Protein AF-A0A7C7BXH2-F1 (afdb_monomer)

Solvent-accessible surface area (backbone atoms only — not comparable to full-atom values): 4231 Å² total; per-residue (Å²): 110,68,65,60,53,51,51,52,51,50,54,52,50,52,53,51,50,54,53,48,52,50,42,43,55,50,35,70,74,73,50,74,68,42,97,88,64,44,54,52,59,62,55,52,49,49,54,51,47,55,52,56,76,41,33,67,62,51,51,52,50,51,50,52,52,52,48,56,58,59,63,66,78,111

pLDDT: mean 89.5, std 7.9, range [52.09, 96.5]

Mean predicted aligned error: 8.0 Å

Foldseek 3Di:
DVVVVVVVVVVVVVVVVVVLVVLCVCCVVVPDADPPNGPSVVVVVVVVVVCVVCVVVVVVVVVVVVVVVVVVVD

Sequence (74 aa):
MLTKMKDVVNQITDAALGLLALAIVAGILIGGTLPFFGSVVANLTSVINQLGEAGLAGLISLGLIAWLFAGRSA

Radius of gyration: 18.56 Å; Cα contacts (8 Å, |Δi|>4): 19; chains: 1; bounding box: 42×22×53 Å

Structure (mmCIF, N/CA/C/O backbone):
data_AF-A0A7C7BXH2-F1
#
_entry.id   AF-A0A7C7BXH2-F1
#
loop_
_atom_site.group_PDB
_atom_site.id
_atom_site.type_symbol
_atom_site.label_atom_id
_atom_site.label_alt_id
_atom_site.label_comp_id
_atom_site.label_asym_id
_atom_site.label_entity_id
_atom_site.label_seq_id
_atom_site.pdbx_PDB_ins_code
_atom_site.Cartn_x
_atom_site.Cartn_y
_atom_site.Cartn_z
_atom_site.occupancy
_atom_site.B_iso_or_equiv
_atom_site.auth_seq_id
_atom_site.auth_comp_id
_atom_site.auth_asym_id
_atom_site.auth_atom_id
_atom_site.pdbx_PDB_model_num
ATOM 1 N N . MET A 1 1 ? -28.425 -7.056 -0.313 1.00 69.88 1 MET A N 1
ATOM 2 C CA . MET A 1 1 ? -27.747 -6.378 -1.447 1.00 69.88 1 MET A CA 1
ATOM 3 C C . MET A 1 1 ? -26.365 -5.855 -1.059 1.00 69.88 1 MET A C 1
ATOM 5 O O . MET A 1 1 ? -25.432 -6.097 -1.809 1.00 69.88 1 MET A O 1
ATOM 9 N N . LEU A 1 2 ? -26.199 -5.255 0.129 1.00 82.50 2 LEU A N 1
ATOM 10 C CA . LEU A 1 2 ? -24.890 -4.832 0.660 1.00 82.50 2 LEU A CA 1
ATOM 11 C C . LEU A 1 2 ? -23.838 -5.958 0.721 1.00 82.50 2 LEU A C 1
ATOM 13 O O . LEU A 1 2 ? -22.688 -5.724 0.371 1.00 82.50 2 LEU A O 1
ATOM 17 N N . THR A 1 3 ? -24.232 -7.185 1.080 1.00 87.00 3 THR A N 1
ATOM 18 C CA . THR A 1 3 ? -23.319 -8.344 1.112 1.00 87.00 3 THR A CA 1
ATOM 19 C C .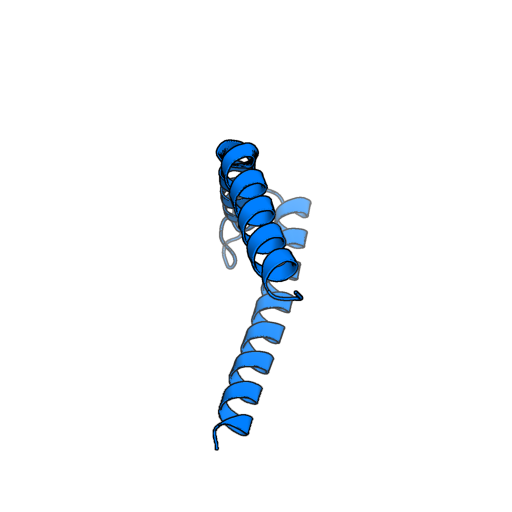 THR A 1 3 ? -22.727 -8.650 -0.260 1.00 87.00 3 THR A C 1
ATOM 21 O O . THR A 1 3 ? -21.517 -8.741 -0.386 1.00 87.00 3 THR A O 1
ATOM 24 N N . LYS A 1 4 ? -23.556 -8.670 -1.314 1.00 90.25 4 LYS A N 1
ATOM 25 C CA . LYS A 1 4 ? -23.081 -8.894 -2.688 1.00 90.25 4 LYS A CA 1
ATOM 26 C C . LYS A 1 4 ? -22.107 -7.809 -3.149 1.00 90.25 4 LYS A C 1
ATOM 28 O O . LYS A 1 4 ? -21.149 -8.108 -3.845 1.00 90.25 4 LYS A O 1
ATOM 33 N N . MET A 1 5 ? -22.343 -6.556 -2.760 1.00 91.44 5 MET A N 1
ATOM 34 C CA . MET A 1 5 ? -21.440 -5.451 -3.092 1.00 91.44 5 MET A CA 1
ATOM 35 C C . MET A 1 5 ? -20.092 -5.591 -2.375 1.00 91.44 5 MET A C 1
ATOM 37 O O . MET A 1 5 ? -19.053 -5.392 -2.996 1.00 91.44 5 MET A O 1
ATOM 41 N N . LYS A 1 6 ? -20.100 -5.989 -1.096 1.00 91.88 6 LYS A N 1
ATOM 42 C CA . LYS A 1 6 ? -18.876 -6.295 -0.346 1.00 91.88 6 LYS A CA 1
ATOM 43 C C . LYS A 1 6 ? -18.112 -7.465 -0.971 1.00 91.88 6 LYS A C 1
ATOM 45 O O . LYS A 1 6 ? -16.899 -7.376 -1.116 1.00 9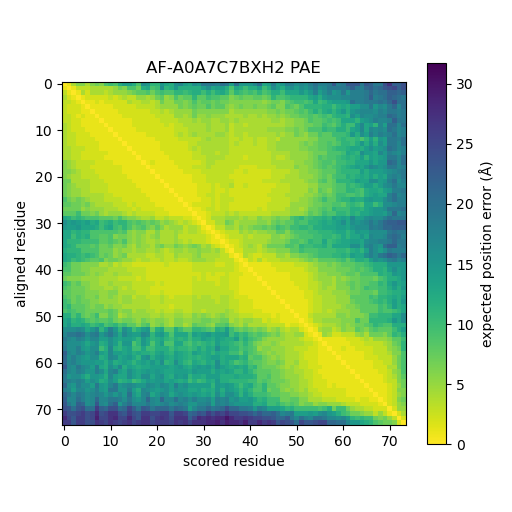1.88 6 LYS A O 1
ATOM 50 N N . ASP A 1 7 ? -18.819 -8.510 -1.394 1.00 95.00 7 ASP A N 1
ATOM 51 C CA . ASP A 1 7 ? -18.210 -9.677 -2.038 1.00 95.00 7 ASP A CA 1
ATOM 52 C C . ASP A 1 7 ? -17.546 -9.314 -3.373 1.00 95.00 7 ASP A C 1
ATOM 54 O O . ASP A 1 7 ? -16.426 -9.743 -3.632 1.00 95.00 7 ASP A O 1
ATOM 58 N N . VAL A 1 8 ? -18.184 -8.472 -4.195 1.00 95.31 8 VAL A N 1
ATOM 59 C CA . VAL A 1 8 ? -17.600 -7.990 -5.460 1.00 95.31 8 VAL A CA 1
ATOM 60 C C . VAL A 1 8 ? -16.338 -7.164 -5.213 1.00 95.31 8 VAL A C 1
ATOM 62 O O . VAL A 1 8 ? -15.335 -7.370 -5.892 1.00 95.31 8 VAL A O 1
ATOM 65 N N . VAL A 1 9 ? -16.362 -6.254 -4.233 1.00 95.75 9 VAL A N 1
ATOM 66 C CA . VAL A 1 9 ? -15.178 -5.455 -3.881 1.00 95.75 9 VAL A CA 1
ATOM 67 C C . VAL A 1 9 ? -14.037 -6.362 -3.438 1.00 95.75 9 VAL A C 1
ATOM 69 O O . VAL A 1 9 ? -12.938 -6.230 -3.963 1.00 95.75 9 VAL A O 1
ATOM 72 N N . ASN A 1 10 ? -14.306 -7.324 -2.553 1.00 96.25 10 ASN A N 1
ATOM 73 C CA . ASN A 1 10 ? -13.290 -8.267 -2.090 1.00 96.25 10 ASN A CA 1
ATOM 74 C C . ASN A 1 10 ? -12.678 -9.060 -3.252 1.00 96.25 10 ASN A C 1
ATOM 76 O O . ASN A 1 10 ? -11.462 -9.114 -3.369 1.00 96.25 10 ASN A O 1
ATOM 80 N N . GLN A 1 11 ? -13.497 -9.600 -4.158 1.00 96.38 11 GLN A N 1
ATOM 81 C CA . GLN A 1 11 ? -13.004 -10.370 -5.307 1.00 96.38 11 GLN A CA 1
ATOM 82 C C . GLN A 1 11 ? -12.122 -9.534 -6.244 1.00 96.38 11 GLN A C 1
ATOM 84 O O . GLN A 1 11 ? -11.101 -10.015 -6.735 1.00 96.38 11 GLN A O 1
ATOM 89 N N . ILE A 1 12 ? -12.493 -8.274 -6.487 1.00 95.75 12 ILE A N 1
ATOM 90 C CA . ILE A 1 12 ? -11.684 -7.357 -7.299 1.00 95.75 12 ILE A CA 1
ATOM 91 C C . ILE A 1 12 ? -10.379 -7.016 -6.574 1.00 95.75 12 ILE A C 1
ATOM 93 O O . ILE A 1 12 ? -9.321 -7.003 -7.201 1.00 95.75 12 ILE A O 1
ATOM 97 N N . THR A 1 13 ? -10.433 -6.762 -5.264 1.00 95.94 13 THR A N 1
ATOM 98 C CA . THR A 1 13 ? -9.242 -6.511 -4.448 1.00 95.94 13 THR A CA 1
ATOM 99 C C . THR A 1 13 ? -8.300 -7.711 -4.456 1.00 95.94 13 THR A C 1
ATOM 101 O O . THR A 1 13 ? -7.109 -7.521 -4.675 1.00 95.94 13 THR A O 1
ATOM 104 N N . ASP A 1 14 ? -8.811 -8.932 -4.311 1.00 96.50 14 ASP A N 1
ATOM 105 C CA . ASP A 1 14 ? -8.006 -10.156 -4.353 1.00 96.50 14 ASP A CA 1
ATOM 106 C C . ASP A 1 14 ? -7.321 -10.330 -5.715 1.00 96.50 14 ASP A C 1
ATOM 108 O O . ASP A 1 14 ? -6.120 -10.604 -5.787 1.00 96.50 14 ASP A O 1
ATOM 112 N N . ALA A 1 15 ? -8.050 -10.092 -6.809 1.00 95.25 15 ALA A N 1
ATOM 113 C CA . ALA A 1 15 ? -7.475 -10.113 -8.151 1.00 95.25 15 ALA A CA 1
ATOM 114 C C . ALA A 1 15 ? -6.388 -9.035 -8.323 1.00 95.25 15 ALA A C 1
ATOM 116 O O . ALA A 1 15 ? -5.303 -9.318 -8.836 1.00 95.25 15 ALA A O 1
ATOM 117 N N . ALA A 1 16 ? -6.644 -7.811 -7.854 1.00 93.25 16 ALA A N 1
ATOM 118 C CA . ALA A 1 16 ? -5.680 -6.716 -7.897 1.00 93.25 16 ALA A CA 1
ATOM 119 C C . ALA A 1 16 ? -4.424 -7.018 -7.063 1.0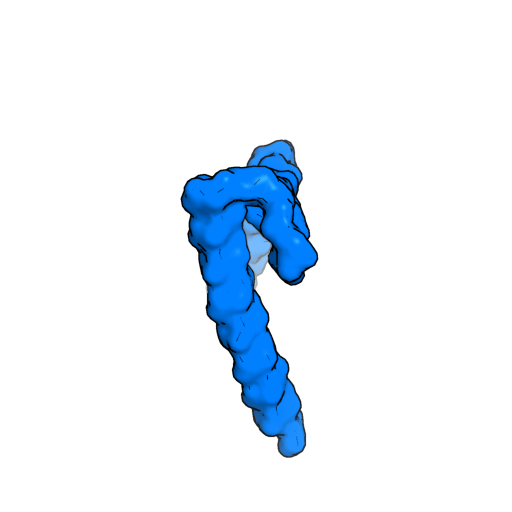0 93.25 16 ALA A C 1
ATOM 121 O O . ALA A 1 16 ? -3.317 -6.718 -7.506 1.00 93.25 16 ALA A O 1
ATOM 122 N N . LEU A 1 17 ? -4.570 -7.655 -5.898 1.00 94.94 17 LEU A N 1
ATOM 123 C CA . LEU A 1 17 ? -3.455 -8.094 -5.055 1.00 94.94 17 LEU A CA 1
ATOM 124 C C . LEU A 1 17 ? -2.607 -9.165 -5.747 1.00 94.94 17 LEU A C 1
ATOM 126 O O . LEU A 1 17 ? -1.379 -9.087 -5.707 1.00 94.94 17 LEU A O 1
ATOM 130 N N . GLY A 1 18 ? -3.236 -10.125 -6.431 1.00 95.00 18 GLY A N 1
ATOM 131 C CA . GLY A 1 18 ? -2.520 -11.111 -7.244 1.00 95.00 18 GLY A CA 1
ATOM 132 C C . GLY A 1 18 ? -1.691 -10.457 -8.355 1.00 95.00 18 GLY A C 1
ATOM 133 O O . GLY A 1 18 ? -0.516 -10.784 -8.538 1.00 95.00 18 GLY A O 1
ATOM 134 N N . LEU A 1 19 ? -2.268 -9.473 -9.052 1.00 93.06 19 LEU A N 1
ATOM 135 C CA . LEU A 1 19 ? -1.566 -8.699 -10.080 1.00 93.06 19 LEU A CA 1
ATOM 136 C C . LEU A 1 19 ? -0.441 -7.832 -9.496 1.00 93.06 19 LEU A C 1
ATOM 138 O O . LEU A 1 19 ? 0.629 -7.736 -10.096 1.00 93.06 19 LEU A O 1
ATOM 142 N N . LEU A 1 20 ? -0.650 -7.239 -8.318 1.00 92.94 20 LEU A N 1
ATOM 143 C CA . LEU A 1 20 ? 0.363 -6.464 -7.604 1.00 92.94 20 LEU A CA 1
ATOM 144 C C . LEU A 1 20 ? 1.564 -7.338 -7.226 1.00 92.94 20 LEU A C 1
ATOM 146 O O . LEU A 1 20 ? 2.707 -6.947 -7.456 1.00 92.94 20 LEU A O 1
ATOM 150 N N . ALA A 1 21 ? 1.317 -8.535 -6.691 1.00 93.56 21 ALA A N 1
ATOM 151 C CA . ALA A 1 21 ? 2.372 -9.478 -6.337 1.00 93.56 21 ALA A CA 1
ATOM 152 C C . ALA A 1 21 ? 3.198 -9.886 -7.567 1.00 93.56 21 ALA A C 1
ATOM 154 O O . ALA A 1 21 ? 4.430 -9.853 -7.524 1.00 93.56 21 ALA A O 1
ATOM 155 N N . LEU A 1 22 ? 2.530 -10.194 -8.684 1.00 93.25 22 LEU A N 1
ATOM 156 C CA . LEU A 1 22 ? 3.197 -10.501 -9.950 1.00 93.25 22 LEU A CA 1
ATOM 157 C C . LEU A 1 22 ? 4.067 -9.331 -10.434 1.00 93.25 22 LEU A C 1
ATOM 159 O O . LEU A 1 22 ? 5.216 -9.541 -10.823 1.00 93.25 22 LEU A O 1
ATOM 163 N N . ALA A 1 23 ? 3.546 -8.105 -10.371 1.00 92.38 23 ALA A N 1
ATOM 164 C CA . ALA A 1 23 ? 4.266 -6.900 -10.767 1.00 92.38 23 ALA A CA 1
ATOM 165 C C . ALA A 1 23 ? 5.536 -6.668 -9.941 1.00 92.38 23 ALA A C 1
ATOM 167 O O . ALA A 1 23 ? 6.575 -6.309 -10.495 1.00 92.38 23 ALA A O 1
ATOM 168 N N . ILE A 1 24 ? 5.462 -6.882 -8.624 1.00 92.88 24 ILE A N 1
ATOM 169 C CA . ILE A 1 24 ? 6.602 -6.735 -7.713 1.00 92.88 24 ILE A CA 1
ATOM 170 C C . ILE A 1 24 ? 7.682 -7.764 -8.053 1.00 92.88 24 ILE A C 1
ATOM 172 O O . ILE A 1 24 ? 8.839 -7.391 -8.240 1.00 92.88 24 ILE A O 1
ATOM 176 N N . VAL A 1 25 ? 7.314 -9.042 -8.187 1.00 93.25 25 VAL A N 1
ATOM 177 C CA . VAL A 1 25 ? 8.272 -10.112 -8.508 1.00 93.25 25 VAL A CA 1
ATOM 178 C C . VAL A 1 25 ? 8.923 -9.867 -9.869 1.00 93.25 25 VAL A C 1
ATOM 180 O O . VAL A 1 25 ? 10.149 -9.880 -9.974 1.00 93.25 25 VAL A O 1
ATOM 183 N N . ALA A 1 26 ? 8.128 -9.583 -10.903 1.00 92.19 26 ALA A N 1
ATOM 184 C CA . ALA A 1 26 ? 8.645 -9.298 -12.238 1.00 92.19 26 ALA A CA 1
ATOM 185 C C . ALA A 1 26 ? 9.542 -8.048 -12.254 1.00 92.19 26 ALA A C 1
ATOM 187 O O . ALA A 1 26 ? 10.593 -8.060 -12.892 1.00 92.19 26 ALA A O 1
ATOM 188 N N . GLY A 1 27 ? 9.166 -6.995 -11.522 1.00 91.62 27 GLY A N 1
ATOM 189 C CA . GLY A 1 27 ? 9.941 -5.758 -11.428 1.00 91.62 27 GLY A CA 1
ATOM 190 C C . GLY A 1 27 ? 11.291 -5.954 -10.740 1.00 91.62 27 GLY A C 1
ATOM 191 O O . GLY A 1 27 ? 12.279 -5.367 -11.170 1.00 91.62 27 GLY A O 1
ATOM 192 N N . ILE A 1 28 ? 11.361 -6.812 -9.717 1.00 91.81 28 ILE A N 1
ATOM 193 C CA . ILE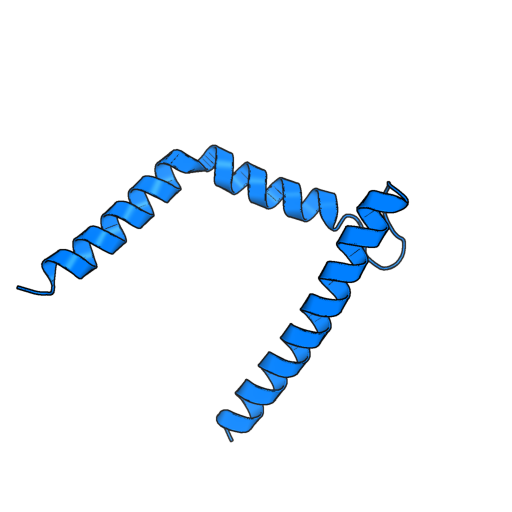 A 1 28 ? 12.620 -7.146 -9.032 1.00 91.81 28 ILE A CA 1
ATOM 194 C C . ILE A 1 28 ? 13.520 -8.020 -9.916 1.00 91.81 28 ILE A C 1
ATOM 196 O O . ILE A 1 28 ? 14.726 -7.795 -9.959 1.00 91.81 28 ILE A O 1
ATOM 200 N N . LEU A 1 29 ? 12.953 -9.011 -10.613 1.00 91.31 29 LEU A N 1
ATOM 201 C CA . LEU A 1 29 ? 13.729 -9.964 -11.415 1.00 91.31 29 LEU A CA 1
ATOM 202 C C . LEU A 1 29 ? 14.271 -9.360 -12.714 1.00 91.31 29 LEU A C 1
ATOM 204 O O . LEU A 1 29 ? 15.415 -9.616 -13.078 1.00 91.31 29 LEU A O 1
ATOM 208 N N . ILE A 1 30 ? 13.440 -8.602 -13.430 1.00 88.38 30 ILE A N 1
ATOM 209 C CA . ILE A 1 30 ? 13.797 -8.017 -14.731 1.00 88.38 30 ILE A CA 1
ATOM 210 C C . ILE A 1 30 ? 14.509 -6.672 -14.531 1.00 88.38 30 ILE A C 1
ATOM 212 O O . ILE A 1 30 ? 15.401 -6.319 -15.302 1.00 88.38 30 ILE A O 1
ATOM 216 N N . GLY A 1 31 ? 14.139 -5.934 -13.479 1.00 80.81 31 GLY A N 1
ATOM 217 C CA . GLY A 1 31 ? 14.571 -4.558 -13.259 1.00 80.81 31 GLY A CA 1
ATOM 218 C C . GLY A 1 31 ? 13.851 -3.553 -14.167 1.00 80.81 31 GLY A C 1
ATOM 219 O O . GLY A 1 31 ? 13.190 -3.904 -15.145 1.00 80.81 31 GLY A O 1
ATOM 220 N N . GLY A 1 32 ? 13.991 -2.266 -13.841 1.00 81.62 32 GLY A N 1
ATOM 221 C CA . GLY A 1 32 ? 13.414 -1.169 -14.625 1.00 81.62 32 GLY A CA 1
ATOM 222 C C . GLY A 1 32 ? 11.886 -1.046 -14.530 1.00 81.62 32 GLY A C 1
ATOM 223 O O . GLY A 1 32 ? 11.249 -1.546 -13.602 1.00 81.62 32 GLY A O 1
ATOM 224 N N . THR A 1 33 ? 11.296 -0.321 -15.482 1.00 83.50 33 THR A N 1
ATOM 225 C CA . THR A 1 33 ? 9.848 -0.067 -15.550 1.00 83.50 33 THR A CA 1
ATOM 226 C C . THR A 1 33 ? 9.188 -1.078 -16.480 1.00 83.50 33 THR A C 1
ATOM 228 O O . THR A 1 33 ? 9.524 -1.142 -17.662 1.00 83.50 33 THR A O 1
ATOM 231 N N . LEU A 1 34 ? 8.220 -1.846 -15.976 1.00 85.38 34 LEU A N 1
ATOM 232 C CA . LEU A 1 34 ? 7.478 -2.802 -16.799 1.00 85.38 34 LEU A CA 1
ATOM 233 C C . LEU A 1 34 ? 6.402 -2.080 -17.634 1.00 85.38 34 LEU A C 1
ATOM 235 O O . LEU A 1 34 ? 5.687 -1.240 -17.087 1.00 85.38 34 LEU A O 1
ATOM 239 N N . PRO A 1 35 ? 6.199 -2.436 -18.916 1.00 83.31 35 PRO A N 1
ATOM 240 C CA . PRO A 1 35 ? 5.280 -1.724 -19.813 1.00 83.31 35 PRO A CA 1
ATOM 241 C C . PRO A 1 35 ? 3.798 -1.790 -19.401 1.00 83.31 35 PRO A C 1
ATOM 243 O O . PRO A 1 35 ? 3.039 -0.891 -19.745 1.00 83.31 35 PRO A O 1
ATOM 246 N N . PHE A 1 36 ? 3.381 -2.816 -18.648 1.00 80.31 36 PHE A N 1
ATOM 247 C CA . PHE A 1 36 ? 1.982 -3.002 -18.217 1.00 80.31 36 PHE A CA 1
ATOM 248 C C . PHE A 1 36 ? 1.739 -2.631 -16.749 1.00 80.31 36 PHE A C 1
ATOM 250 O O . PHE A 1 36 ? 0.626 -2.278 -16.377 1.00 80.31 36 PHE A O 1
ATOM 257 N N . PHE A 1 37 ? 2.776 -2.730 -15.911 1.00 83.50 37 PHE A N 1
ATOM 258 C CA . PHE A 1 37 ? 2.668 -2.529 -14.464 1.00 83.50 37 PHE A CA 1
ATOM 259 C C . PHE A 1 37 ? 3.243 -1.181 -14.002 1.00 83.50 37 PHE A C 1
ATOM 261 O O . PHE A 1 37 ? 2.926 -0.720 -12.909 1.00 83.50 37 PHE A O 1
ATOM 268 N N . GLY A 1 38 ? 4.069 -0.524 -14.821 1.00 86.69 38 GLY A N 1
ATOM 269 C CA . GLY A 1 38 ? 4.767 0.702 -14.445 1.00 86.69 38 GLY A CA 1
ATOM 270 C C . GLY A 1 38 ? 5.822 0.468 -13.359 1.00 86.69 38 GLY A C 1
ATOM 271 O O . GLY A 1 38 ? 6.400 -0.615 -13.246 1.00 86.69 38 GLY A O 1
ATOM 272 N N . SER A 1 39 ? 6.086 1.500 -12.555 1.00 90.69 39 SER A N 1
ATOM 273 C CA . SER A 1 39 ? 7.132 1.501 -11.520 1.00 90.69 39 SER A CA 1
ATOM 274 C C . SER A 1 39 ? 6.600 1.072 -10.146 1.00 90.69 39 SER A C 1
ATOM 276 O O . SER A 1 39 ? 6.753 1.793 -9.161 1.00 90.69 39 SER A O 1
ATOM 278 N N . VAL A 1 40 ? 5.962 -0.102 -10.066 1.00 92.44 40 VAL A N 1
ATOM 279 C CA . VAL A 1 40 ? 5.302 -0.594 -8.834 1.00 92.44 40 VAL A CA 1
ATOM 280 C C . VAL A 1 40 ? 6.252 -0.634 -7.639 1.00 92.44 40 VAL A C 1
ATOM 282 O O . VAL A 1 40 ? 5.912 -0.130 -6.572 1.00 92.44 40 VAL A O 1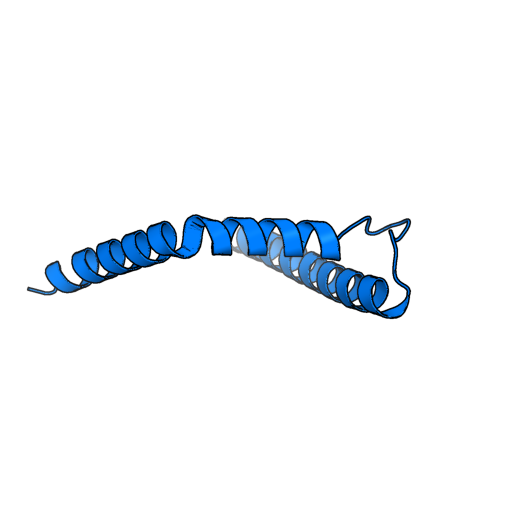
ATOM 285 N N . VAL A 1 41 ? 7.456 -1.184 -7.822 1.00 91.75 41 VAL A N 1
ATOM 286 C CA . VAL A 1 41 ? 8.461 -1.289 -6.752 1.00 91.75 41 VAL A CA 1
ATOM 287 C C . VAL A 1 41 ? 8.874 0.096 -6.255 1.00 91.75 41 VAL A C 1
ATOM 289 O O . VAL A 1 41 ? 8.861 0.336 -5.054 1.00 91.75 41 VAL A O 1
ATOM 292 N N . ALA A 1 42 ? 9.153 1.036 -7.162 1.00 92.12 42 ALA A N 1
ATOM 293 C CA . ALA A 1 42 ? 9.543 2.397 -6.791 1.00 92.12 42 ALA A CA 1
ATOM 294 C C . ALA A 1 42 ? 8.421 3.142 -6.049 1.00 92.12 42 ALA A C 1
ATOM 296 O O . ALA A 1 42 ? 8.682 3.803 -5.045 1.00 92.12 42 ALA A O 1
ATOM 297 N N . ASN A 1 43 ? 7.171 2.995 -6.499 1.00 92.88 43 ASN A N 1
ATOM 298 C CA . ASN A 1 43 ? 6.011 3.581 -5.829 1.00 92.88 43 ASN A CA 1
ATOM 299 C C . ASN A 1 43 ? 5.838 3.009 -4.416 1.00 92.88 43 ASN A C 1
ATOM 301 O O . ASN A 1 43 ? 5.645 3.766 -3.467 1.00 92.88 43 ASN A O 1
ATOM 305 N N . LEU A 1 44 ? 5.963 1.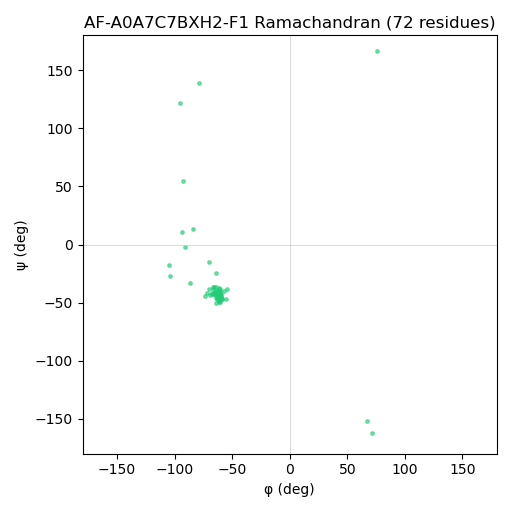685 -4.260 1.00 91.94 44 LEU A N 1
ATOM 306 C CA . LEU A 1 44 ? 5.882 1.024 -2.957 1.00 91.94 44 LEU A CA 1
ATOM 307 C C . LEU A 1 44 ? 6.996 1.513 -2.019 1.00 91.94 44 LEU A C 1
ATOM 309 O O . LEU A 1 44 ? 6.722 1.908 -0.888 1.00 91.94 44 LEU A O 1
ATOM 313 N N . THR A 1 45 ? 8.241 1.543 -2.499 1.00 93.06 45 THR A N 1
ATOM 314 C CA . THR A 1 45 ? 9.390 2.041 -1.734 1.00 93.06 45 THR A CA 1
ATOM 315 C C . THR A 1 45 ? 9.214 3.505 -1.339 1.00 93.06 45 THR A C 1
ATOM 317 O O . THR A 1 45 ? 9.549 3.866 -0.217 1.00 93.06 45 THR A O 1
ATOM 320 N N . SER A 1 46 ? 8.642 4.344 -2.207 1.00 94.75 46 SER A N 1
ATOM 321 C 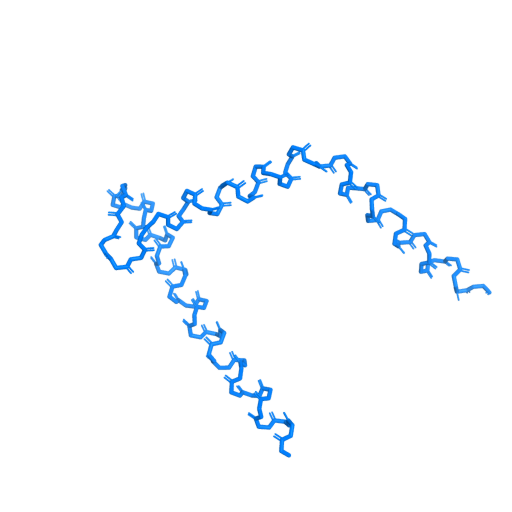CA . SER A 1 46 ? 8.353 5.743 -1.881 1.00 94.75 46 SER A CA 1
ATOM 322 C C . SER A 1 46 ? 7.375 5.869 -0.713 1.00 94.75 46 SER A C 1
ATOM 324 O O . SER A 1 46 ? 7.660 6.601 0.233 1.00 94.75 46 SER A O 1
ATOM 326 N N . VAL A 1 47 ? 6.275 5.107 -0.721 1.00 91.44 47 VAL A N 1
ATOM 327 C CA . VAL A 1 47 ? 5.318 5.100 0.399 1.00 91.44 47 VAL A CA 1
ATOM 328 C C . VAL A 1 47 ? 5.976 4.586 1.680 1.00 91.44 47 VAL A C 1
ATOM 330 O O . VAL A 1 47 ? 5.807 5.187 2.737 1.00 91.44 47 VAL A O 1
ATOM 333 N N . ILE A 1 48 ? 6.763 3.509 1.600 1.00 91.69 48 ILE A N 1
ATOM 334 C CA . ILE A 1 48 ? 7.486 2.963 2.758 1.00 91.69 48 ILE A CA 1
ATOM 335 C C . ILE A 1 48 ? 8.460 3.998 3.334 1.00 91.69 48 ILE A C 1
ATOM 337 O O . ILE A 1 48 ? 8.511 4.176 4.548 1.00 91.69 48 ILE A O 1
ATOM 341 N N . ASN A 1 49 ? 9.191 4.717 2.482 1.00 93.44 49 ASN A N 1
ATOM 342 C CA . ASN A 1 49 ? 10.116 5.758 2.919 1.00 93.44 49 ASN A CA 1
ATOM 343 C C . ASN A 1 49 ? 9.377 6.926 3.576 1.00 93.44 49 ASN A C 1
ATOM 345 O O . ASN A 1 49 ? 9.794 7.360 4.641 1.00 93.44 49 ASN A O 1
ATOM 349 N N . GLN A 1 50 ? 8.248 7.375 3.017 1.00 90.50 50 GLN A N 1
ATOM 350 C CA . GLN A 1 50 ? 7.418 8.418 3.636 1.00 90.50 50 G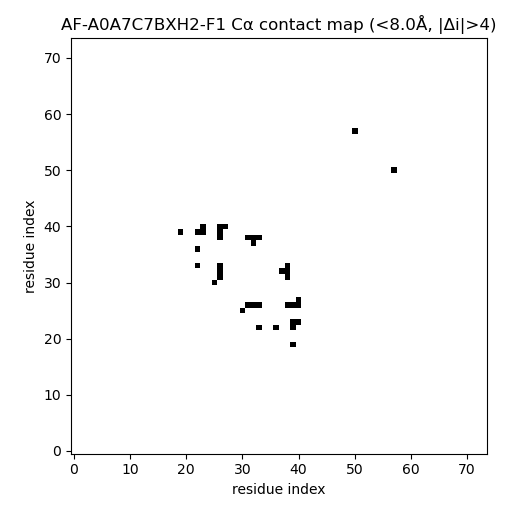LN A CA 1
ATOM 351 C C . GLN A 1 50 ? 6.908 7.991 5.021 1.00 90.50 50 GLN A C 1
ATOM 353 O O . GLN A 1 50 ? 6.915 8.782 5.965 1.00 90.50 50 GLN A O 1
ATOM 358 N N . LEU A 1 51 ? 6.506 6.724 5.169 1.00 86.62 51 LEU A N 1
ATOM 359 C CA . LEU A 1 51 ? 6.115 6.159 6.462 1.00 86.62 51 LEU A CA 1
ATOM 360 C C . LEU A 1 51 ? 7.300 6.068 7.438 1.00 86.62 51 LEU A C 1
ATOM 362 O O . LEU A 1 51 ? 7.118 6.295 8.632 1.00 86.62 51 LEU A O 1
ATOM 366 N N . GLY A 1 52 ? 8.503 5.764 6.946 1.00 85.38 52 GLY A N 1
ATOM 367 C CA . GLY A 1 52 ? 9.734 5.735 7.739 1.00 85.38 52 GLY A CA 1
ATOM 368 C C . GLY A 1 52 ? 10.191 7.123 8.196 1.00 85.38 52 GLY A C 1
ATOM 369 O O . GLY A 1 52 ? 10.529 7.301 9.365 1.00 85.38 52 GLY A O 1
ATOM 370 N N . GLU A 1 53 ? 10.140 8.122 7.315 1.00 90.56 53 GLU A N 1
ATOM 371 C CA . GLU A 1 53 ? 10.460 9.524 7.620 1.00 90.56 53 GLU A CA 1
ATOM 372 C C . GLU A 1 53 ? 9.500 10.106 8.663 1.00 90.56 53 GLU A C 1
ATOM 374 O O . GLU A 1 53 ? 9.924 10.776 9.606 1.00 90.56 53 GLU A O 1
ATOM 379 N N . ALA A 1 54 ? 8.210 9.779 8.561 1.00 88.50 54 ALA A N 1
ATOM 380 C CA . ALA A 1 54 ? 7.205 10.116 9.565 1.00 88.50 54 ALA A CA 1
ATOM 381 C C . ALA A 1 54 ? 7.137 9.103 10.728 1.00 88.50 54 ALA A C 1
ATOM 383 O O . ALA A 1 54 ? 6.189 9.140 11.515 1.00 88.50 54 ALA A O 1
ATOM 384 N N . GLY A 1 55 ? 8.120 8.206 10.874 1.00 87.12 55 GLY A N 1
ATOM 385 C CA . GLY A 1 55 ? 8.045 7.044 11.766 1.00 87.12 55 GLY A CA 1
ATOM 386 C C . GLY A 1 55 ? 7.780 7.396 13.231 1.00 87.12 55 GLY A C 1
ATOM 387 O O . GLY A 1 55 ? 6.955 6.754 13.882 1.00 87.12 55 GLY A O 1
ATOM 388 N N . LEU A 1 56 ? 8.397 8.469 13.740 1.00 88.94 56 LEU A N 1
ATOM 389 C CA . LEU A 1 56 ? 8.137 8.963 15.096 1.00 88.94 56 LEU A CA 1
ATOM 390 C C . LEU A 1 56 ? 6.690 9.456 15.253 1.00 88.94 56 LEU A C 1
ATOM 392 O O . LEU A 1 56 ? 6.020 9.091 16.216 1.00 88.94 56 LEU A O 1
ATOM 396 N N . ALA A 1 57 ? 6.184 10.243 14.300 1.00 90.25 57 ALA A N 1
ATOM 397 C CA . ALA A 1 57 ? 4.804 10.731 14.318 1.00 90.25 57 ALA A CA 1
ATOM 398 C C . ALA A 1 57 ? 3.789 9.579 14.197 1.00 90.25 57 ALA A C 1
ATOM 400 O O . ALA A 1 57 ? 2.754 9.588 14.868 1.00 90.25 57 ALA A O 1
ATOM 401 N N . GLY A 1 58 ? 4.110 8.555 13.401 1.00 89.00 58 GLY A N 1
ATOM 402 C CA . GLY A 1 58 ? 3.327 7.325 13.287 1.00 89.00 58 GLY A CA 1
ATOM 403 C C . GLY A 1 58 ? 3.274 6.538 14.598 1.00 89.00 58 GLY A C 1
ATOM 404 O O . GLY A 1 58 ? 2.190 6.162 15.046 1.00 89.00 58 GLY A O 1
ATOM 405 N N . LEU A 1 59 ? 4.417 6.348 15.263 1.00 91.56 59 LEU A N 1
ATOM 406 C CA . LEU A 1 59 ? 4.484 5.654 16.551 1.00 91.56 59 LEU A CA 1
ATOM 407 C C . LEU A 1 59 ? 3.749 6.422 17.659 1.00 91.56 59 LEU A C 1
ATOM 409 O O . LEU A 1 59 ? 3.022 5.814 18.443 1.00 91.56 59 LEU A O 1
ATOM 413 N N . ILE A 1 60 ? 3.878 7.752 17.689 1.00 92.38 60 ILE A N 1
ATOM 414 C CA . ILE A 1 60 ? 3.114 8.619 18.599 1.00 92.38 60 ILE A CA 1
ATOM 415 C C . ILE A 1 60 ? 1.612 8.444 18.358 1.00 92.38 60 ILE A C 1
ATOM 417 O O . ILE A 1 60 ? 0.856 8.236 19.305 1.00 92.38 60 ILE A O 1
ATOM 421 N N . SER A 1 61 ? 1.176 8.466 17.098 1.00 93.94 61 SER A N 1
ATOM 422 C CA . SER A 1 61 ? -0.235 8.295 16.740 1.00 93.94 61 SER A CA 1
ATOM 423 C C . SER A 1 61 ? -0.779 6.935 17.191 1.00 93.94 61 SER A C 1
ATOM 425 O O . SER A 1 61 ? -1.848 6.873 17.795 1.00 93.94 61 SER A O 1
ATOM 427 N N . LEU A 1 62 ? -0.029 5.847 16.974 1.00 92.56 62 LEU A N 1
ATOM 428 C CA . LEU A 1 62 ? -0.399 4.511 17.455 1.00 92.56 62 LEU A CA 1
ATOM 429 C C . LEU A 1 62 ? -0.470 4.442 18.984 1.00 92.56 62 LEU A C 1
ATOM 431 O O . LEU A 1 62 ? -1.422 3.879 19.522 1.00 92.56 62 LEU A O 1
ATOM 435 N N . GLY A 1 63 ? 0.501 5.037 19.683 1.00 95.25 63 GLY A N 1
ATOM 436 C CA . GLY A 1 63 ? 0.513 5.104 21.144 1.00 95.25 63 GLY A CA 1
ATOM 437 C C . GLY A 1 63 ? -0.707 5.835 21.707 1.00 95.25 63 GLY A C 1
ATOM 438 O O . GLY A 1 63 ? -1.330 5.353 22.650 1.00 95.25 63 GLY A O 1
ATOM 439 N N . LEU A 1 64 ? -1.104 6.951 21.089 1.00 95.00 64 LEU A N 1
ATOM 440 C CA . LEU A 1 64 ? -2.304 7.703 21.469 1.00 95.00 64 LEU A CA 1
ATOM 441 C C . LEU A 1 64 ? -3.589 6.905 21.235 1.00 95.00 64 LEU A C 1
ATOM 443 O O . LEU A 1 64 ? -4.461 6.883 22.103 1.00 95.00 64 LEU A O 1
ATOM 447 N N . ILE A 1 65 ? -3.701 6.223 20.093 1.00 95.25 65 ILE A N 1
ATOM 448 C CA . ILE A 1 65 ? -4.841 5.348 19.796 1.00 95.25 65 ILE A CA 1
ATOM 449 C C . ILE A 1 65 ? -4.920 4.224 20.838 1.00 95.25 65 ILE A C 1
ATOM 451 O O . ILE A 1 65 ? -5.974 4.018 21.437 1.00 95.25 65 ILE A O 1
ATOM 455 N N . ALA A 1 66 ? -3.809 3.535 21.111 1.00 95.19 66 ALA A N 1
ATOM 456 C CA . ALA A 1 66 ? -3.756 2.464 22.103 1.00 95.19 66 ALA A CA 1
ATOM 457 C C . ALA A 1 66 ? -4.124 2.959 23.512 1.00 95.19 66 ALA A C 1
ATOM 459 O O . ALA A 1 66 ? -4.906 2.307 24.203 1.00 95.19 66 ALA A O 1
ATOM 460 N N . TRP A 1 67 ? -3.624 4.130 23.917 1.00 95.25 67 TRP A N 1
ATOM 461 C CA . TRP A 1 67 ? -3.960 4.750 25.199 1.00 95.25 67 TRP A CA 1
ATOM 462 C C . TRP A 1 67 ? -5.448 5.096 25.304 1.00 95.25 67 TRP A C 1
ATOM 464 O O . TRP A 1 67 ? -6.074 4.803 26.321 1.00 95.25 67 TRP A O 1
ATOM 474 N N . LEU A 1 68 ? -6.038 5.650 24.242 1.00 94.31 68 LEU A N 1
ATOM 475 C CA . LEU A 1 68 ? -7.464 5.970 24.193 1.00 94.31 68 LEU A CA 1
ATOM 476 C C . LEU A 1 68 ? -8.335 4.716 24.366 1.00 94.31 68 LEU A C 1
ATOM 478 O O . LEU A 1 68 ? -9.326 4.744 25.094 1.00 94.31 68 LEU A O 1
ATOM 482 N N . PHE A 1 69 ? -7.963 3.609 23.718 1.00 92.81 69 PHE A N 1
ATOM 483 C CA . PHE A 1 69 ? -8.672 2.339 23.872 1.00 92.81 69 PHE A CA 1
ATOM 484 C C . PHE A 1 69 ? -8.459 1.714 25.255 1.00 92.81 69 PHE A C 1
ATOM 486 O O . PHE A 1 69 ? -9.413 1.199 25.833 1.00 92.81 69 PHE A O 1
ATOM 493 N N . ALA A 1 70 ? -7.250 1.803 25.815 1.00 89.31 70 ALA A N 1
ATOM 494 C CA . ALA A 1 70 ? -6.959 1.312 27.160 1.00 89.31 70 ALA A CA 1
ATOM 495 C C . ALA A 1 70 ? -7.722 2.097 28.244 1.00 89.31 70 ALA A C 1
ATOM 497 O O . ALA A 1 70 ? -8.273 1.499 29.165 1.00 89.31 70 ALA A O 1
ATOM 498 N N 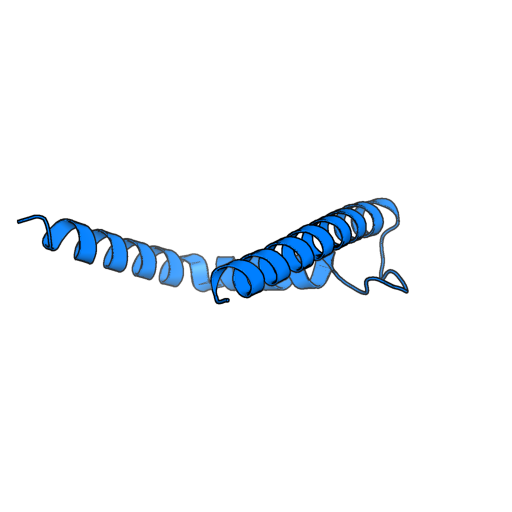. GLY A 1 71 ? -7.819 3.424 28.110 1.00 77.00 71 GLY A N 1
ATOM 499 C CA . GLY A 1 71 ? -8.523 4.300 29.052 1.00 77.00 71 GLY A CA 1
ATOM 500 C C . GLY A 1 71 ? -10.049 4.162 29.041 1.00 77.00 71 GLY A C 1
ATOM 501 O O . GLY A 1 71 ? -10.706 4.613 29.971 1.00 77.00 71 GLY A O 1
ATOM 502 N N . ARG A 1 72 ? -10.626 3.524 28.016 1.00 67.31 72 ARG A N 1
ATOM 503 C CA . ARG A 1 72 ? -12.075 3.283 27.900 1.00 67.31 72 ARG A CA 1
ATOM 504 C C . ARG A 1 72 ? -12.527 1.947 28.501 1.00 67.31 72 ARG A C 1
ATOM 506 O O . ARG A 1 72 ? -13.718 1.654 28.486 1.00 67.31 72 ARG A O 1
ATOM 513 N N . SER A 1 73 ? -11.593 1.143 29.012 1.00 60.47 73 SER A N 1
ATOM 514 C CA . SER A 1 73 ? -11.885 -0.122 29.699 1.00 60.47 73 SER A CA 1
ATOM 515 C C . SER A 1 73 ? -12.002 0.016 31.229 1.00 60.47 73 SER A C 1
ATOM 517 O O . SER A 1 73 ? -12.034 -1.010 31.912 1.00 60.47 73 SER A O 1
ATOM 519 N N . ALA A 1 74 ? -12.057 1.243 31.760 1.00 52.09 74 ALA A N 1
ATOM 520 C CA . ALA A 1 74 ? -12.320 1.548 33.170 1.00 52.09 74 ALA A CA 1
ATOM 521 C C . ALA A 1 74 ? -13.684 2.231 33.339 1.00 52.09 74 ALA A C 1
ATOM 523 O O . ALA A 1 74 ? -14.038 3.054 32.462 1.00 52.09 74 ALA A O 1
#

Secondary structure (DSSP, 8-state):
-HHHHHHHHHHHHHHHHHHHHHHHHHHHHH-S-BTTTBSHHHHHHHHHHHHHHTHHHHHHHHHHHHHHHHHTT-